Protein AF-A0A2U1J0F0-F1 (afdb_monomer_lite)

Sequence (158 aa):
MFSRLIKNSSFKEHIIVRRFASESQNKTSAFKPQEIASAAFSSIDFAIKMLPKSITGPLCKTASFFSAAIYQGQVGWNVLKLVAKHQGYRIPTKADFTAFESRLFCLYKGLKPSQINKELKNTTPASLKKAGIVTGELVSLFLIGEMIGRGKIIGYKY

Organism: Smittium angustum (NCBI:txid133377)

Foldseek 3Di:
DDDDDDDDDDDDDPPPVVVVVVVVVPDPDDDPVVPVVVVVVVVVVVVLVVDPPVVSVVVVVVVVVVVVVVVVVVVVVVVVVVCCVVVVPDDDDPVVVVVVVVVVVVVVVVDDVVVVVVCVVVDDPVVVVVVVVVVVVVVVVVLVVVCVVQVHDDDDDD

pLDDT: mean 74.21, std 20.22, range [35.28, 97.31]

Structure (mmCIF, N/CA/C/O backbone):
data_AF-A0A2U1J0F0-F1
#
_entry.id   AF-A0A2U1J0F0-F1
#
loop_
_atom_site.group_PDB
_atom_site.id
_atom_site.type_symbol
_atom_site.label_atom_id
_atom_site.label_alt_id
_atom_site.label_comp_id
_atom_site.label_asym_id
_atom_site.label_entity_id
_atom_site.label_seq_id
_atom_site.pdbx_PDB_ins_code
_atom_site.Cartn_x
_atom_site.Cartn_y
_atom_site.Cartn_z
_atom_site.occupancy
_atom_site.B_iso_or_equiv
_atom_site.auth_seq_id
_atom_site.auth_comp_id
_atom_site.auth_asym_id
_atom_site.auth_atom_id
_atom_site.pdbx_PDB_model_num
ATOM 1 N N . MET A 1 1 ? 47.810 -17.158 -69.578 1.00 41.88 1 MET A N 1
ATOM 2 C CA . MET A 1 1 ? 46.791 -16.102 -69.371 1.00 41.88 1 MET A CA 1
ATOM 3 C C . MET A 1 1 ? 45.767 -16.625 -68.372 1.00 41.88 1 MET A C 1
ATOM 5 O O . MET A 1 1 ? 45.442 -17.797 -68.482 1.00 41.88 1 MET A O 1
ATOM 9 N N . PHE A 1 2 ? 45.321 -15.775 -67.431 1.00 41.78 2 PHE A N 1
ATOM 10 C CA . PHE A 1 2 ? 44.446 -16.046 -66.263 1.00 41.78 2 PHE A CA 1
ATOM 11 C C . PHE A 1 2 ? 45.177 -16.766 -65.106 1.00 41.78 2 PHE A C 1
ATOM 13 O O . PHE A 1 2 ? 45.347 -17.972 -65.139 1.00 41.78 2 PHE A O 1
ATOM 20 N N . SER A 1 3 ? 45.819 -16.124 -64.123 1.00 37.69 3 SER A N 1
ATOM 21 C CA . SER A 1 3 ? 45.444 -15.019 -63.218 1.00 37.69 3 SER A CA 1
ATOM 22 C C . SER A 1 3 ? 44.262 -15.327 -62.286 1.00 37.69 3 SER A C 1
ATOM 24 O O . SER A 1 3 ? 43.147 -15.504 -62.759 1.00 37.69 3 SER A O 1
ATOM 26 N N . ARG A 1 4 ? 44.541 -15.163 -60.976 1.00 43.06 4 ARG A N 1
ATOM 27 C CA . ARG A 1 4 ? 43.653 -14.902 -59.812 1.00 43.06 4 ARG A CA 1
ATOM 28 C C . ARG A 1 4 ? 43.312 -16.133 -58.951 1.00 43.06 4 ARG A C 1
ATOM 30 O O . ARG A 1 4 ? 42.589 -17.022 -59.363 1.00 43.06 4 ARG A O 1
ATOM 37 N N . LEU A 1 5 ? 43.985 -16.290 -57.805 1.00 52.03 5 LEU A N 1
ATOM 38 C CA . LEU A 1 5 ? 43.610 -15.724 -56.488 1.00 52.03 5 LEU A CA 1
ATOM 39 C C . LEU A 1 5 ? 42.345 -16.363 -55.899 1.00 52.03 5 LEU A C 1
ATOM 41 O O . LEU A 1 5 ? 41.287 -15.752 -55.927 1.00 52.03 5 LEU A O 1
ATOM 45 N N . ILE A 1 6 ? 42.488 -17.534 -55.270 1.00 46.53 6 ILE A N 1
ATOM 46 C CA . ILE A 1 6 ? 41.661 -17.914 -54.115 1.00 46.53 6 ILE A CA 1
ATOM 47 C C . ILE A 1 6 ? 42.583 -18.597 -53.102 1.00 46.53 6 ILE A C 1
ATOM 49 O O . ILE A 1 6 ? 42.775 -19.809 -53.095 1.00 46.53 6 ILE A O 1
ATOM 53 N N . LYS A 1 7 ? 43.214 -17.772 -52.268 1.00 44.69 7 LYS A N 1
ATOM 54 C CA . LYS A 1 7 ? 43.822 -18.191 -51.010 1.00 44.69 7 LYS A CA 1
ATOM 55 C C . LYS A 1 7 ? 42.924 -17.645 -49.905 1.00 44.69 7 LYS A C 1
ATOM 57 O O . LYS A 1 7 ? 42.675 -16.444 -49.878 1.00 44.69 7 LYS A O 1
ATOM 62 N N . ASN A 1 8 ? 42.570 -18.534 -48.982 1.00 43.06 8 ASN A N 1
ATOM 63 C CA . ASN A 1 8 ? 42.494 -18.311 -47.537 1.00 43.06 8 ASN A CA 1
ATOM 64 C C . ASN A 1 8 ? 41.125 -18.486 -46.848 1.00 43.06 8 ASN A C 1
ATOM 66 O O . ASN A 1 8 ? 40.128 -17.862 -47.193 1.00 43.06 8 ASN A O 1
ATOM 70 N N . SER A 1 9 ? 41.198 -19.311 -45.796 1.00 47.75 9 SER A N 1
ATOM 71 C CA . SER A 1 9 ? 40.424 -19.286 -44.550 1.00 47.75 9 SER A CA 1
ATOM 72 C C . SER A 1 9 ? 38.901 -19.355 -44.636 1.00 47.75 9 SER A C 1
ATOM 74 O O . SER A 1 9 ? 38.198 -18.391 -44.349 1.00 47.75 9 SER A O 1
ATOM 76 N N . SER A 1 10 ? 38.392 -20.559 -44.871 1.00 46.81 10 SER A N 1
ATOM 77 C CA . SER A 1 10 ? 37.116 -20.987 -44.303 1.00 46.81 10 SER A CA 1
ATOM 78 C C . SER A 1 10 ? 37.367 -22.291 -43.549 1.00 46.81 10 SER A C 1
ATOM 80 O O . SER A 1 10 ? 38.167 -23.103 -44.008 1.00 46.81 10 SER A O 1
ATOM 82 N N . PHE A 1 11 ? 36.699 -22.475 -42.406 1.00 46.19 11 PHE A N 1
ATOM 83 C CA . PHE A 1 11 ? 36.648 -23.714 -41.609 1.00 46.19 11 PHE A CA 1
ATOM 84 C C . PHE A 1 11 ? 37.578 -23.855 -40.381 1.00 46.19 11 PHE A C 1
ATOM 86 O O . PHE A 1 11 ? 38.235 -24.882 -40.214 1.00 46.19 11 PHE A O 1
ATOM 93 N N . LYS A 1 12 ? 37.597 -22.887 -39.444 1.00 45.53 12 LYS A N 1
ATOM 94 C CA . LYS A 1 12 ? 38.120 -23.181 -38.084 1.00 45.53 12 LYS A CA 1
ATOM 95 C C . LYS A 1 12 ? 37.518 -22.448 -36.874 1.00 45.53 12 LYS A C 1
ATOM 97 O O . LYS A 1 12 ? 38.078 -22.572 -35.792 1.00 45.53 12 LYS A O 1
ATOM 102 N N . GLU A 1 13 ? 36.372 -21.770 -36.986 1.00 46.69 13 GLU A N 1
ATOM 103 C CA . GLU A 1 13 ? 35.835 -20.976 -35.853 1.00 46.69 13 GLU A CA 1
ATOM 104 C C . GLU A 1 13 ? 34.506 -21.470 -35.253 1.00 46.69 13 GLU A C 1
ATOM 106 O O . GLU A 1 13 ? 34.088 -21.003 -34.198 1.00 46.69 13 GLU A O 1
ATOM 111 N N . HIS A 1 14 ? 33.859 -22.488 -35.826 1.00 41.84 14 HIS A N 1
ATOM 112 C CA . HIS A 1 14 ? 32.514 -22.897 -35.381 1.00 41.84 14 HIS A CA 1
ATOM 113 C C . HIS A 1 14 ? 32.454 -23.931 -34.237 1.00 41.84 14 HIS A C 1
ATOM 115 O O . HIS A 1 14 ? 31.361 -24.328 -33.830 1.00 41.84 14 HIS A O 1
ATOM 121 N N . ILE A 1 15 ? 33.593 -24.379 -33.694 1.00 47.78 15 ILE A N 1
ATOM 122 C CA . ILE A 1 15 ? 33.627 -25.476 -32.701 1.00 47.78 15 ILE A CA 1
ATOM 123 C C . ILE A 1 15 ? 33.707 -24.963 -31.250 1.00 47.78 15 ILE A C 1
ATOM 125 O O . ILE A 1 15 ? 33.287 -25.660 -30.327 1.00 47.78 15 ILE A O 1
ATOM 129 N N . ILE A 1 16 ? 34.167 -23.730 -31.023 1.00 47.41 16 ILE A N 1
ATOM 130 C CA . ILE A 1 16 ? 34.443 -23.238 -29.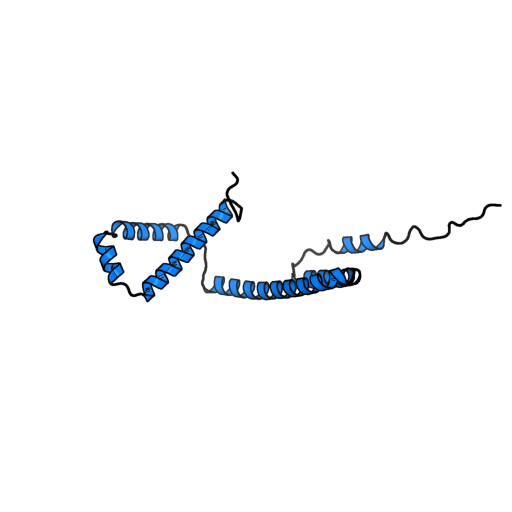662 1.00 47.41 16 ILE A CA 1
ATOM 131 C C . ILE A 1 16 ? 33.149 -22.833 -28.934 1.00 47.41 16 ILE A C 1
ATOM 133 O O . ILE A 1 16 ? 32.987 -23.138 -27.756 1.00 47.41 16 ILE A O 1
ATOM 137 N N . VAL A 1 17 ? 32.168 -22.258 -29.637 1.00 45.31 17 VAL A N 1
ATOM 138 C CA . VAL A 1 17 ? 30.923 -21.752 -29.018 1.00 45.31 17 VAL A CA 1
ATOM 139 C C . VAL A 1 17 ? 30.021 -22.878 -28.496 1.00 45.31 17 VAL A C 1
ATOM 141 O O . VAL A 1 17 ? 29.324 -22.709 -27.498 1.00 45.31 17 VAL A O 1
ATOM 144 N N . ARG A 1 18 ? 30.058 -24.065 -29.118 1.00 44.19 18 ARG A N 1
ATOM 145 C CA . ARG A 1 18 ? 29.193 -25.181 -28.704 1.00 44.19 18 ARG A CA 1
ATOM 146 C C . ARG A 1 18 ? 29.657 -25.858 -27.417 1.00 44.19 18 ARG A C 1
ATOM 148 O O . ARG A 1 18 ? 28.801 -26.309 -26.667 1.00 44.19 18 ARG A O 1
ATOM 155 N N . ARG A 1 19 ? 30.966 -25.893 -27.128 1.00 42.88 19 ARG A N 1
ATOM 156 C CA . ARG A 1 19 ? 31.480 -26.544 -25.907 1.00 42.88 19 ARG A CA 1
ATOM 157 C C . ARG A 1 19 ? 31.142 -25.773 -24.628 1.00 42.88 19 ARG A C 1
ATOM 159 O O . ARG A 1 19 ? 30.818 -26.405 -23.630 1.00 42.88 19 ARG A O 1
ATOM 166 N N . PHE A 1 20 ? 31.121 -24.438 -24.670 1.00 44.81 20 PHE A N 1
ATOM 167 C CA . PHE A 1 20 ? 30.796 -23.620 -23.492 1.00 44.81 20 PHE A CA 1
ATOM 168 C C . PHE A 1 20 ? 29.306 -23.647 -23.114 1.00 44.81 20 PHE A C 1
ATOM 170 O O . PHE A 1 20 ? 28.974 -23.577 -21.933 1.00 44.81 20 PHE A O 1
ATOM 177 N N . ALA A 1 21 ? 28.401 -23.804 -24.087 1.00 42.12 21 ALA A N 1
ATOM 178 C CA . ALA A 1 21 ? 26.963 -23.887 -23.816 1.00 42.12 21 ALA A CA 1
ATOM 179 C C . ALA A 1 21 ? 26.554 -25.222 -23.159 1.00 42.12 21 ALA A C 1
ATOM 181 O O . ALA A 1 21 ? 25.636 -25.254 -22.341 1.00 42.12 21 ALA A O 1
ATOM 182 N N . SER A 1 22 ? 27.250 -26.317 -23.479 1.00 42.38 22 SER A N 1
ATOM 183 C CA . SER A 1 22 ? 26.943 -27.655 -22.953 1.00 42.38 22 SER A CA 1
ATOM 184 C C . SER A 1 22 ? 27.416 -27.900 -21.515 1.00 42.38 22 SER A C 1
ATOM 186 O O . SER A 1 22 ? 26.888 -28.788 -20.854 1.00 42.38 22 SER A O 1
ATOM 188 N N . GLU A 1 23 ? 28.359 -27.111 -20.994 1.00 43.34 23 GLU A N 1
ATOM 189 C CA . GLU A 1 23 ? 28.884 -27.298 -19.629 1.00 43.34 23 GLU A CA 1
ATOM 190 C C . GLU A 1 23 ? 28.065 -26.549 -18.560 1.00 43.34 23 GLU A C 1
ATOM 192 O O . GLU A 1 23 ? 28.105 -26.886 -17.378 1.00 43.34 23 GLU A O 1
ATOM 197 N N . SER A 1 24 ? 27.242 -25.577 -18.975 1.00 41.50 24 SER A N 1
ATOM 198 C CA . SER A 1 24 ? 26.405 -24.784 -18.065 1.00 41.50 24 SER A CA 1
ATOM 199 C C . SER A 1 24 ? 25.097 -25.481 -17.661 1.00 41.50 24 SER A C 1
ATOM 201 O O . SER A 1 24 ? 24.495 -25.108 -16.658 1.00 41.50 24 SER A O 1
ATOM 203 N N . GLN A 1 25 ? 24.666 -26.524 -18.381 1.00 38.91 25 GLN A N 1
ATOM 204 C CA . GLN A 1 25 ? 23.399 -27.205 -18.082 1.00 38.91 25 GLN A CA 1
ATOM 205 C C . GLN A 1 25 ? 23.491 -28.294 -17.001 1.00 38.91 25 GLN A C 1
ATOM 207 O O . GLN A 1 25 ? 22.453 -28.759 -16.543 1.00 38.91 25 GLN A O 1
ATOM 212 N N . ASN A 1 26 ? 24.690 -28.684 -16.549 1.00 38.34 26 ASN A N 1
ATOM 213 C CA . ASN A 1 26 ? 24.850 -29.867 -15.690 1.00 38.34 26 ASN A CA 1
ATOM 214 C C . ASN A 1 26 ? 25.108 -29.577 -14.198 1.00 38.34 26 ASN A C 1
ATOM 216 O O . ASN A 1 26 ? 25.599 -30.439 -13.472 1.00 38.34 26 ASN A O 1
ATOM 220 N N . LYS A 1 27 ? 24.793 -28.371 -13.707 1.00 37.91 27 LYS A N 1
ATOM 221 C CA . LYS A 1 27 ? 24.850 -28.057 -12.267 1.00 37.91 27 LYS A CA 1
ATOM 222 C C . LYS A 1 27 ? 23.548 -27.435 -11.776 1.00 37.91 27 LYS A C 1
ATOM 224 O O . LYS A 1 27 ? 23.416 -26.229 -11.595 1.00 37.91 27 LYS A O 1
ATOM 229 N N . THR A 1 28 ? 22.584 -28.306 -11.515 1.00 45.72 28 THR A N 1
ATOM 230 C CA . THR A 1 28 ? 21.459 -28.086 -10.606 1.00 45.72 28 THR A CA 1
ATOM 231 C C . THR A 1 28 ? 21.994 -27.824 -9.194 1.00 45.72 28 THR A C 1
ATOM 233 O O . THR A 1 28 ? 22.275 -28.768 -8.467 1.00 45.72 28 THR A O 1
ATOM 236 N N . SER A 1 29 ? 22.146 -26.557 -8.789 1.00 38.25 29 SER A N 1
ATOM 237 C CA . SER A 1 29 ? 22.117 -26.138 -7.372 1.00 38.25 29 SER A CA 1
ATOM 238 C C . SER A 1 29 ? 22.330 -24.627 -7.208 1.00 38.25 29 SER A C 1
ATOM 240 O O . SER A 1 29 ? 23.351 -24.098 -7.631 1.00 38.25 29 SER A O 1
ATOM 242 N N . ALA A 1 30 ? 21.405 -23.988 -6.485 1.00 35.28 30 ALA A N 1
ATOM 243 C CA . ALA A 1 30 ? 21.517 -22.671 -5.847 1.00 35.28 30 ALA A CA 1
ATOM 244 C C . ALA A 1 30 ? 21.645 -21.444 -6.775 1.00 35.28 30 ALA A C 1
ATOM 246 O O . ALA A 1 30 ? 22.723 -21.023 -7.183 1.00 35.28 30 ALA A O 1
ATOM 247 N N . PHE A 1 31 ? 20.507 -20.788 -7.008 1.00 37.91 31 PHE A N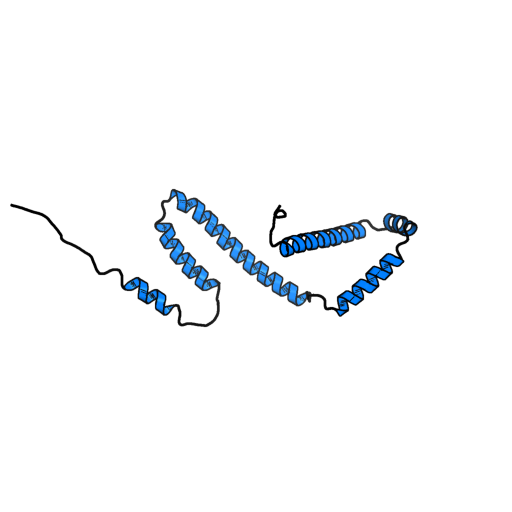 1
ATOM 248 C CA . PHE A 1 31 ? 20.423 -19.477 -7.647 1.00 37.91 31 PHE A CA 1
ATOM 249 C C . PHE A 1 31 ? 21.076 -18.414 -6.740 1.00 37.91 31 PHE A C 1
ATOM 251 O O . PHE A 1 31 ? 20.441 -17.873 -5.835 1.00 37.91 31 PHE A O 1
ATOM 258 N N . LYS A 1 32 ? 22.368 -18.135 -6.953 1.00 39.06 32 LYS A N 1
ATOM 259 C CA . LYS A 1 32 ? 23.068 -16.960 -6.417 1.00 39.06 32 LYS A CA 1
ATOM 260 C C . LYS A 1 32 ? 22.931 -15.814 -7.431 1.00 39.06 32 LYS A C 1
ATOM 262 O O . LYS A 1 32 ? 23.676 -15.787 -8.410 1.00 39.06 32 LYS A O 1
ATOM 267 N N . PRO A 1 33 ? 22.020 -14.846 -7.227 1.00 48.00 33 PRO A N 1
ATOM 268 C CA . PRO A 1 33 ? 21.820 -13.740 -8.169 1.00 48.00 33 PRO A CA 1
ATOM 269 C C . PRO A 1 33 ? 23.052 -12.832 -8.345 1.00 48.00 33 PRO A C 1
ATOM 271 O O . PRO A 1 33 ? 23.121 -12.103 -9.326 1.00 48.00 33 PRO A O 1
ATOM 274 N N . GLN A 1 34 ? 24.041 -12.887 -7.443 1.00 46.53 34 GLN A N 1
ATOM 275 C CA . GLN A 1 34 ? 25.254 -12.059 -7.505 1.00 46.53 34 GLN A CA 1
ATOM 276 C C . GLN A 1 34 ? 26.312 -12.539 -8.516 1.00 46.53 34 GLN A C 1
ATOM 278 O O . GLN A 1 34 ? 27.007 -11.698 -9.078 1.00 46.53 34 GLN A O 1
ATOM 283 N N . GLU A 1 35 ? 26.433 -13.845 -8.783 1.00 45.59 35 GLU A N 1
ATOM 284 C CA . GLU A 1 35 ? 27.482 -14.381 -9.679 1.00 45.59 35 GLU A CA 1
ATOM 285 C C . GLU A 1 35 ? 27.059 -14.392 -11.155 1.00 45.59 35 GLU A C 1
ATOM 287 O O . GLU A 1 35 ? 27.869 -14.152 -12.047 1.00 45.59 35 GLU A O 1
ATOM 292 N N . ILE A 1 36 ? 25.768 -14.599 -11.428 1.00 43.78 36 ILE A N 1
ATOM 293 C CA . ILE A 1 36 ? 25.217 -14.533 -12.792 1.00 43.78 36 ILE A CA 1
ATOM 294 C C . ILE A 1 36 ? 25.144 -13.075 -13.254 1.00 43.78 36 ILE A C 1
ATOM 296 O O . ILE A 1 36 ? 25.420 -12.776 -14.412 1.00 43.78 36 ILE A O 1
ATOM 300 N N . ALA A 1 37 ? 24.842 -12.157 -12.330 1.00 45.72 37 ALA A N 1
ATOM 301 C CA . ALA A 1 37 ? 24.917 -10.728 -12.575 1.00 45.72 37 ALA A CA 1
ATOM 302 C C . ALA A 1 37 ? 26.352 -10.314 -12.932 1.00 45.72 37 ALA A C 1
ATOM 304 O O . ALA A 1 37 ? 26.555 -9.726 -13.985 1.00 45.72 37 ALA A O 1
ATOM 305 N N . SER A 1 38 ? 27.361 -10.666 -12.128 1.00 49.50 38 SER A N 1
ATOM 306 C CA . SER A 1 38 ? 28.751 -10.258 -12.385 1.00 49.50 38 SER A CA 1
ATOM 307 C C . SER A 1 38 ? 29.354 -10.865 -13.662 1.00 49.50 38 SER A C 1
ATOM 309 O O . SER A 1 38 ? 30.094 -10.174 -14.363 1.00 49.50 38 SER A O 1
ATOM 311 N N . ALA A 1 39 ? 29.003 -12.107 -14.019 1.00 49.19 39 ALA A N 1
ATOM 312 C CA . ALA A 1 39 ? 29.415 -12.737 -15.279 1.00 49.19 39 ALA A CA 1
ATOM 313 C C . ALA A 1 39 ? 28.669 -12.175 -16.507 1.00 49.19 39 ALA A C 1
ATOM 315 O O . ALA A 1 39 ? 29.260 -12.000 -17.573 1.00 49.19 39 ALA A O 1
ATOM 316 N N . ALA A 1 40 ? 27.386 -11.826 -16.364 1.00 49.59 40 ALA A N 1
ATOM 317 C CA . ALA A 1 40 ? 26.650 -11.111 -17.401 1.00 49.59 40 ALA A CA 1
ATOM 318 C C . ALA A 1 40 ? 27.214 -9.695 -17.589 1.00 49.59 40 ALA A C 1
ATOM 320 O O . ALA A 1 40 ? 27.486 -9.301 -18.717 1.00 49.59 40 ALA A O 1
ATOM 321 N N . PHE A 1 41 ? 27.499 -8.961 -16.510 1.00 52.97 41 PHE A N 1
ATOM 322 C CA . PHE A 1 41 ? 28.062 -7.609 -16.570 1.00 52.97 41 PHE A CA 1
ATOM 323 C C . PHE A 1 41 ? 29.462 -7.568 -17.200 1.00 52.97 41 PHE A C 1
ATOM 325 O O . PHE A 1 41 ? 29.721 -6.681 -18.008 1.00 52.97 41 PHE A O 1
ATOM 332 N N . SER A 1 42 ? 30.334 -8.547 -16.933 1.00 56.16 42 SER A N 1
ATOM 333 C CA . SER A 1 42 ? 31.668 -8.604 -17.557 1.00 56.16 42 SER A CA 1
ATOM 334 C C . SER A 1 42 ? 31.620 -8.926 -19.058 1.00 56.16 42 SER A C 1
ATOM 336 O O . SER A 1 42 ? 32.394 -8.370 -19.839 1.00 56.16 42 SER A O 1
ATOM 338 N N . SER A 1 43 ? 30.673 -9.766 -19.493 1.00 56.91 43 SER A N 1
ATOM 339 C CA . SER A 1 43 ? 30.421 -10.014 -20.923 1.00 56.91 43 SER A CA 1
ATOM 340 C C . SER A 1 43 ? 29.773 -8.813 -21.629 1.00 56.91 43 SER A C 1
ATOM 342 O O . SER A 1 43 ? 30.069 -8.533 -22.794 1.00 56.91 43 SER A O 1
ATOM 344 N N . ILE A 1 44 ? 28.961 -8.042 -20.900 1.00 57.38 44 ILE A N 1
ATOM 345 C CA . ILE A 1 44 ? 28.373 -6.782 -21.357 1.00 57.38 44 ILE A CA 1
ATOM 346 C C . ILE A 1 44 ? 29.456 -5.699 -21.498 1.00 57.38 44 ILE A C 1
ATOM 348 O O . ILE A 1 44 ? 29.446 -4.993 -22.499 1.00 57.38 44 ILE A O 1
ATOM 352 N N . ASP A 1 45 ? 30.445 -5.611 -20.603 1.00 61.97 45 ASP A N 1
ATOM 353 C CA . ASP A 1 45 ? 31.569 -4.659 -20.708 1.00 61.97 45 ASP A CA 1
ATOM 354 C C . ASP A 1 45 ? 32.402 -4.846 -21.989 1.00 61.97 45 ASP A C 1
ATOM 356 O O . ASP A 1 45 ? 32.826 -3.874 -22.626 1.00 61.97 45 ASP A O 1
ATOM 360 N N . PHE A 1 46 ? 32.614 -6.097 -22.411 1.00 63.94 46 PHE A N 1
ATOM 361 C CA . PHE A 1 46 ? 33.328 -6.403 -23.653 1.00 63.94 46 PHE A CA 1
ATOM 362 C C . PHE A 1 46 ? 32.501 -6.033 -24.897 1.00 63.94 46 PHE A C 1
ATOM 364 O O . PHE A 1 46 ? 33.033 -5.458 -25.847 1.00 63.94 46 PHE A O 1
ATOM 371 N N . ALA A 1 47 ? 31.189 -6.283 -24.871 1.00 60.03 47 ALA A N 1
ATOM 372 C CA . ALA A 1 47 ? 30.268 -5.886 -25.938 1.00 60.03 47 ALA A CA 1
ATOM 373 C C . ALA A 1 47 ? 30.082 -4.356 -26.020 1.00 60.03 47 ALA A C 1
ATOM 375 O O . ALA A 1 47 ? 30.034 -3.789 -27.110 1.00 60.03 47 ALA A O 1
ATOM 376 N N . ILE A 1 48 ? 30.060 -3.666 -24.876 1.00 60.66 48 ILE A N 1
ATOM 377 C CA . ILE A 1 48 ? 30.005 -2.202 -24.756 1.00 60.66 48 ILE A CA 1
ATOM 378 C C . ILE A 1 48 ? 31.271 -1.556 -25.337 1.00 60.66 48 ILE A C 1
ATOM 380 O O . ILE A 1 48 ? 31.173 -0.528 -26.007 1.00 60.66 48 ILE A O 1
ATOM 384 N N . LYS A 1 49 ? 32.448 -2.176 -25.163 1.00 65.25 49 LYS A N 1
ATOM 385 C CA . LYS A 1 49 ? 33.703 -1.747 -25.811 1.00 65.25 49 LYS A CA 1
ATOM 386 C C . LYS A 1 49 ? 33.677 -1.849 -27.340 1.00 65.25 49 LYS A C 1
ATOM 388 O O . LYS A 1 49 ? 34.447 -1.147 -27.991 1.00 65.25 49 LYS A O 1
ATOM 393 N N . MET A 1 50 ? 32.813 -2.696 -27.901 1.00 68.12 50 MET A N 1
ATOM 394 C CA . MET A 1 50 ? 32.610 -2.846 -29.347 1.00 68.12 50 MET A CA 1
ATOM 395 C C . MET A 1 50 ? 31.541 -1.895 -29.916 1.00 68.12 50 MET A C 1
ATOM 397 O O . MET A 1 50 ? 31.450 -1.745 -31.133 1.00 68.12 50 MET A O 1
ATOM 401 N N . LEU A 1 51 ? 30.748 -1.231 -29.065 1.00 69.81 51 LEU A N 1
ATOM 402 C CA . LEU A 1 51 ? 29.738 -0.261 -29.489 1.00 69.81 51 LEU A CA 1
ATOM 403 C C . LEU A 1 51 ? 30.353 1.133 -29.730 1.00 69.81 51 LEU A C 1
ATOM 405 O O . LEU A 1 51 ? 31.224 1.572 -28.973 1.00 69.81 51 LEU A O 1
ATOM 409 N N . PRO A 1 52 ? 29.875 1.885 -30.741 1.00 70.62 52 PRO A N 1
ATOM 410 C CA . PRO A 1 52 ? 30.367 3.229 -31.023 1.00 70.62 52 PRO A CA 1
ATOM 411 C C . PRO A 1 52 ? 30.112 4.178 -29.842 1.00 70.62 52 PRO A C 1
ATOM 413 O O . PRO A 1 52 ? 29.013 4.196 -29.281 1.00 70.62 52 PRO A O 1
ATOM 416 N N . LYS A 1 53 ? 31.116 5.012 -29.516 1.00 66.00 53 LYS A N 1
ATOM 417 C CA . LYS A 1 53 ? 31.158 5.928 -28.350 1.00 66.00 53 LYS A CA 1
ATOM 418 C C . LYS A 1 53 ? 29.882 6.756 -28.134 1.00 66.00 53 LYS A C 1
ATOM 420 O O . LYS A 1 53 ? 29.544 7.064 -26.992 1.00 66.00 53 LYS A O 1
ATOM 425 N N . SER A 1 54 ? 29.168 7.093 -29.209 1.00 67.12 54 SER A N 1
ATOM 426 C CA . SER A 1 54 ? 27.919 7.865 -29.185 1.00 67.12 54 SER A CA 1
ATOM 427 C C . SER A 1 54 ? 26.770 7.166 -28.446 1.00 67.12 54 SER A C 1
ATOM 429 O O . SER A 1 54 ? 25.895 7.837 -27.909 1.00 67.12 54 SER A O 1
ATOM 431 N N . ILE A 1 55 ? 26.769 5.830 -28.395 1.00 63.84 55 ILE A N 1
ATOM 432 C CA . ILE A 1 55 ? 25.724 5.022 -27.744 1.00 63.84 55 ILE A CA 1
ATOM 433 C C . ILE A 1 55 ? 26.203 4.543 -26.363 1.00 63.84 55 ILE A C 1
ATOM 435 O O . ILE A 1 55 ? 25.415 4.411 -25.429 1.00 63.84 55 ILE A O 1
ATOM 439 N N . THR A 1 56 ? 27.514 4.352 -26.204 1.00 68.06 56 THR A N 1
ATOM 440 C CA . THR A 1 56 ? 28.163 3.853 -24.984 1.00 68.06 56 THR A CA 1
ATOM 441 C C . THR A 1 56 ? 28.003 4.798 -23.789 1.00 68.06 56 THR A C 1
ATOM 443 O O . THR A 1 56 ? 27.793 4.340 -22.669 1.00 68.06 56 THR A O 1
ATOM 446 N N . GLY A 1 57 ? 28.064 6.115 -24.017 1.00 70.50 57 GLY A N 1
ATOM 447 C CA . GLY A 1 57 ? 27.925 7.139 -22.972 1.00 70.50 57 GLY A CA 1
ATOM 448 C C . GLY A 1 57 ? 26.585 7.094 -22.220 1.00 70.50 57 GLY A C 1
ATOM 449 O O . GLY A 1 57 ? 26.587 6.891 -21.002 1.00 70.50 57 GLY A O 1
ATOM 450 N N . PRO A 1 58 ? 25.433 7.250 -22.905 1.00 70.62 58 PRO A N 1
ATOM 451 C CA . PRO A 1 58 ? 24.128 7.180 -22.250 1.00 70.62 58 PRO A CA 1
ATOM 452 C C . PRO A 1 58 ? 23.821 5.784 -21.684 1.00 70.62 58 PRO A C 1
ATOM 454 O O . PRO A 1 58 ? 23.287 5.700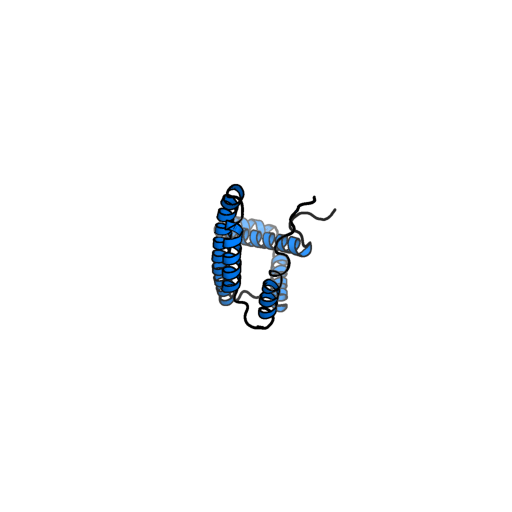 -20.581 1.00 70.62 58 PRO A O 1
ATOM 457 N N . LEU A 1 59 ? 24.217 4.696 -22.360 1.00 74.00 59 LEU A N 1
ATOM 458 C CA . LEU A 1 59 ? 24.021 3.330 -21.847 1.00 74.00 59 LEU A CA 1
ATOM 459 C C . LEU A 1 59 ? 24.794 3.063 -20.558 1.00 74.00 59 LEU A C 1
ATOM 461 O O . LEU A 1 59 ? 24.231 2.491 -19.632 1.00 74.00 59 LEU A O 1
ATOM 465 N N . CYS A 1 60 ? 26.055 3.487 -20.474 1.00 69.06 60 CYS A N 1
ATOM 466 C CA . CYS A 1 60 ? 26.872 3.300 -19.276 1.00 69.06 60 CYS A CA 1
ATOM 467 C C . CYS A 1 60 ? 26.283 4.060 -18.077 1.00 69.06 60 CYS A C 1
ATOM 469 O O . CYS A 1 60 ? 26.199 3.525 -16.971 1.00 69.06 60 CYS A O 1
ATOM 471 N N . LYS A 1 61 ? 25.774 5.278 -18.313 1.00 71.19 61 LYS A N 1
ATOM 472 C CA . LYS A 1 61 ? 25.067 6.054 -17.289 1.00 71.19 61 LYS A CA 1
ATOM 473 C C . LYS A 1 61 ? 23.785 5.354 -16.832 1.00 71.19 61 LYS A C 1
ATOM 475 O O . LYS A 1 61 ? 23.523 5.286 -15.640 1.00 71.19 61 LYS A O 1
ATOM 480 N N . THR A 1 62 ? 23.001 4.794 -17.747 1.00 74.00 62 THR A N 1
ATOM 481 C CA . THR A 1 62 ? 21.798 4.030 -17.388 1.00 74.00 62 THR A CA 1
ATOM 482 C C . THR A 1 62 ? 22.142 2.726 -16.664 1.00 74.00 62 THR A C 1
ATOM 484 O O . THR A 1 62 ? 21.503 2.396 -15.668 1.00 74.00 62 THR A O 1
ATOM 487 N N . ALA A 1 63 ? 23.179 2.008 -17.097 1.00 74.44 63 ALA A N 1
ATOM 488 C CA . ALA A 1 63 ? 23.629 0.769 -16.469 1.00 74.44 63 ALA A CA 1
ATOM 489 C C . ALA A 1 63 ? 24.083 0.987 -15.018 1.00 74.44 63 ALA A C 1
ATOM 491 O O . ALA A 1 63 ? 23.741 0.188 -14.147 1.00 74.44 63 ALA A O 1
ATOM 492 N N . SER A 1 64 ? 24.776 2.091 -14.722 1.00 73.50 64 SER A N 1
ATOM 493 C CA . SER A 1 64 ? 25.164 2.417 -13.346 1.00 73.50 64 SER A CA 1
ATOM 494 C C . SER A 1 64 ? 23.957 2.731 -12.450 1.00 73.50 64 SER A C 1
ATOM 496 O O . SER A 1 64 ? 23.935 2.294 -11.298 1.00 73.50 64 SER A O 1
ATOM 498 N N . PHE A 1 65 ? 22.909 3.379 -12.979 1.00 79.94 65 PHE A N 1
ATOM 499 C CA . PHE A 1 65 ? 21.637 3.549 -12.262 1.00 79.94 65 PHE A CA 1
ATOM 500 C C . PHE A 1 65 ? 20.928 2.221 -11.996 1.00 79.94 65 PHE A C 1
ATOM 502 O O . PHE A 1 65 ? 20.430 2.023 -10.890 1.00 79.94 65 PHE A O 1
ATOM 509 N N . PHE A 1 66 ? 20.899 1.299 -12.962 1.00 82.75 66 PHE A N 1
ATOM 510 C CA . PHE A 1 66 ? 20.315 -0.030 -12.758 1.00 82.75 66 PHE A CA 1
ATOM 511 C C . PHE A 1 66 ? 21.064 -0.821 -11.685 1.00 82.75 66 PHE A C 1
ATOM 513 O O . PHE A 1 66 ? 20.428 -1.387 -10.800 1.00 82.75 66 PHE A O 1
ATOM 520 N N . SER A 1 67 ? 22.398 -0.812 -11.702 1.00 77.44 67 SER A N 1
ATOM 521 C CA . SER A 1 67 ? 23.205 -1.474 -10.671 1.00 77.44 67 SER A CA 1
ATOM 522 C C . SER A 1 67 ? 22.950 -0.886 -9.280 1.00 77.44 67 SER A C 1
ATOM 524 O O . SER A 1 67 ? 22.766 -1.635 -8.319 1.00 77.44 67 SER A O 1
ATOM 526 N N . ALA A 1 68 ? 22.855 0.443 -9.169 1.00 80.81 68 ALA A N 1
ATOM 527 C CA . ALA A 1 68 ? 22.486 1.102 -7.918 1.00 80.81 68 ALA A CA 1
ATOM 528 C C . ALA A 1 68 ? 21.057 0.736 -7.479 1.00 80.81 68 ALA A C 1
ATOM 530 O O . ALA A 1 68 ? 20.839 0.393 -6.318 1.00 80.81 68 ALA A O 1
ATOM 531 N N . ALA A 1 69 ? 20.092 0.747 -8.400 1.00 89.69 69 ALA A N 1
ATOM 532 C CA . ALA A 1 69 ? 18.701 0.407 -8.120 1.00 89.69 69 ALA A CA 1
ATOM 533 C C . ALA A 1 69 ? 18.537 -1.049 -7.663 1.00 89.69 69 ALA A C 1
ATOM 535 O O . ALA A 1 69 ? 17.802 -1.307 -6.714 1.00 89.69 69 ALA A O 1
ATOM 536 N N . ILE A 1 70 ? 19.249 -1.996 -8.282 1.00 89.06 70 ILE A N 1
ATOM 537 C CA . ILE A 1 70 ? 19.233 -3.411 -7.887 1.00 89.06 70 ILE A CA 1
ATOM 538 C C . ILE A 1 70 ? 19.790 -3.575 -6.473 1.00 89.06 70 ILE A C 1
ATOM 540 O O . ILE A 1 70 ? 19.169 -4.252 -5.655 1.00 89.06 70 ILE A O 1
ATOM 544 N N . TYR A 1 71 ? 20.923 -2.936 -6.160 1.00 88.56 71 TYR A N 1
ATOM 545 C CA . TYR A 1 71 ? 21.512 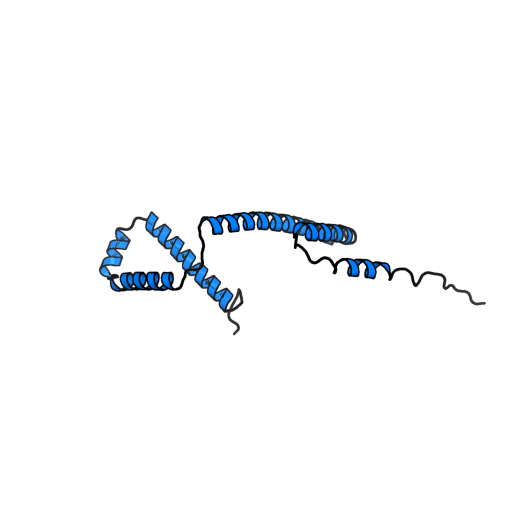-3.015 -4.822 1.00 88.56 71 TYR A CA 1
ATOM 546 C C . TYR A 1 71 ? 20.568 -2.448 -3.754 1.00 88.56 71 TYR A C 1
ATOM 548 O O . TYR A 1 71 ? 20.276 -3.122 -2.764 1.00 88.56 71 TYR A O 1
ATOM 556 N N . GLN A 1 72 ? 20.025 -1.248 -3.983 1.00 93.62 72 GLN A N 1
ATOM 557 C CA . GLN A 1 72 ? 19.062 -0.633 -3.065 1.00 93.62 72 GLN A CA 1
ATOM 558 C C . GLN A 1 72 ? 17.776 -1.462 -2.954 1.00 93.62 72 GLN A C 1
ATOM 560 O O . GLN A 1 72 ? 17.237 -1.629 -1.861 1.00 93.62 72 GLN A O 1
ATOM 565 N N . GLY A 1 73 ? 17.329 -2.063 -4.057 1.00 95.50 73 GLY A N 1
ATOM 566 C CA . GLY A 1 73 ? 16.210 -2.999 -4.079 1.00 95.50 73 GLY A CA 1
ATOM 567 C C . GLY A 1 73 ? 16.468 -4.246 -3.234 1.00 95.50 73 GLY A C 1
ATOM 568 O O . GLY A 1 73 ? 15.595 -4.662 -2.477 1.00 95.50 73 GLY A O 1
ATOM 569 N N . GLN A 1 74 ? 17.673 -4.819 -3.290 1.00 94.00 74 GLN A N 1
ATOM 570 C CA . GLN A 1 74 ? 18.041 -5.995 -2.498 1.00 94.00 74 GLN A CA 1
ATOM 571 C C . GLN A 1 74 ? 18.098 -5.680 -0.999 1.00 94.00 74 GLN A C 1
ATOM 573 O O . GLN A 1 74 ? 17.592 -6.459 -0.185 1.00 94.00 74 GLN A O 1
ATOM 578 N N . VAL A 1 75 ? 18.679 -4.537 -0.624 1.00 95.88 75 VAL A N 1
ATOM 579 C CA . VAL A 1 75 ? 18.701 -4.076 0.771 1.00 95.88 75 VAL A CA 1
ATOM 580 C C . VAL A 1 75 ? 17.275 -3.833 1.263 1.00 95.88 75 VAL A C 1
ATOM 582 O O . VAL A 1 75 ? 16.882 -4.390 2.290 1.00 95.88 75 VAL A O 1
ATOM 585 N N . GLY A 1 76 ? 16.471 -3.094 0.495 1.00 95.25 76 GLY A N 1
ATOM 586 C CA . GLY A 1 76 ? 15.067 -2.832 0.807 1.00 95.25 76 GLY A CA 1
ATOM 587 C C . GLY A 1 76 ? 14.251 -4.116 0.967 1.00 95.25 76 GLY A C 1
ATOM 588 O O . GLY A 1 76 ? 13.513 -4.254 1.937 1.00 95.25 76 GLY A O 1
ATOM 589 N N . TRP A 1 77 ? 14.438 -5.098 0.082 1.00 96.69 77 TRP A N 1
ATOM 590 C CA . TRP A 1 77 ? 13.762 -6.396 0.150 1.00 96.69 77 TRP A CA 1
ATOM 591 C C . TRP A 1 77 ? 14.126 -7.200 1.404 1.00 96.69 77 TRP A C 1
ATOM 593 O O . TRP A 1 77 ? 13.254 -7.797 2.039 1.00 96.69 77 TRP A O 1
ATOM 603 N N . ASN A 1 78 ? 15.403 -7.214 1.790 1.00 95.31 78 ASN A N 1
ATOM 604 C CA . ASN A 1 78 ? 15.851 -7.912 2.994 1.00 95.31 78 ASN A CA 1
ATOM 605 C C . ASN A 1 78 ? 15.287 -7.267 4.265 1.00 95.31 78 ASN A C 1
ATOM 607 O O . ASN A 1 78 ? 14.808 -7.979 5.150 1.00 95.31 78 ASN A O 1
ATOM 611 N N . VAL A 1 79 ? 15.290 -5.933 4.328 1.00 96.38 79 VAL A N 1
ATOM 612 C CA . VAL A 1 79 ? 14.689 -5.180 5.436 1.00 96.38 79 VAL A CA 1
ATOM 613 C C . VAL A 1 79 ? 13.181 -5.416 5.485 1.00 96.38 79 VAL A C 1
ATOM 615 O O . VAL A 1 79 ? 12.654 -5.752 6.541 1.00 96.38 79 VAL A O 1
ATOM 618 N N . LEU A 1 80 ? 12.492 -5.332 4.345 1.00 94.19 80 LEU A N 1
ATOM 619 C CA . LEU A 1 80 ? 11.054 -5.575 4.251 1.00 94.19 80 LEU A CA 1
ATOM 620 C C . LEU A 1 80 ? 10.683 -6.974 4.754 1.00 94.19 80 LEU A C 1
ATOM 622 O O . LEU A 1 80 ? 9.760 -7.118 5.551 1.00 94.19 80 LEU A O 1
ATOM 626 N N . LYS A 1 81 ? 11.428 -8.004 4.340 1.00 92.38 81 LYS A N 1
ATOM 627 C CA . LYS A 1 81 ? 11.219 -9.386 4.793 1.00 92.38 81 LYS A CA 1
ATOM 628 C C . LYS A 1 81 ? 11.383 -9.520 6.306 1.00 92.38 81 LYS A C 1
ATOM 630 O O . LYS A 1 81 ? 10.596 -10.215 6.949 1.00 92.38 81 LYS A O 1
ATOM 635 N N . LEU A 1 82 ? 12.396 -8.865 6.870 1.00 94.88 82 LEU A N 1
ATOM 636 C CA . LEU A 1 82 ? 12.650 -8.879 8.307 1.00 94.88 82 LEU A CA 1
ATOM 637 C C . LEU A 1 82 ? 11.498 -8.207 9.063 1.00 94.88 82 LEU A C 1
ATOM 639 O O . LEU A 1 82 ? 10.927 -8.801 9.976 1.00 94.88 82 LEU A O 1
ATOM 643 N N . VAL A 1 83 ? 11.094 -7.015 8.626 1.00 95.19 83 VAL A N 1
ATOM 644 C CA . VAL A 1 83 ? 9.984 -6.261 9.218 1.00 95.19 83 VAL A CA 1
ATOM 645 C C . VAL A 1 83 ? 8.675 -7.046 9.130 1.00 95.19 83 VAL A C 1
ATOM 647 O O . VAL A 1 83 ? 8.004 -7.201 10.147 1.00 95.19 83 VAL A O 1
ATOM 650 N N . ALA A 1 84 ? 8.341 -7.618 7.971 1.00 91.88 84 ALA A N 1
ATOM 651 C CA . ALA A 1 84 ? 7.127 -8.415 7.791 1.00 91.88 84 ALA A CA 1
ATOM 652 C C . ALA A 1 84 ? 7.074 -9.615 8.752 1.00 91.88 84 ALA A C 1
ATOM 654 O O . ALA A 1 84 ? 6.032 -9.882 9.354 1.00 91.88 84 ALA A O 1
ATOM 655 N N . LYS A 1 85 ? 8.210 -10.299 8.954 1.00 91.69 85 LYS A N 1
ATOM 656 C CA . LYS A 1 85 ? 8.323 -11.422 9.895 1.00 91.69 85 LYS A CA 1
ATOM 657 C C . LYS A 1 85 ? 8.145 -10.975 11.348 1.00 91.69 85 LYS A C 1
ATOM 659 O O . LYS A 1 85 ? 7.411 -11.621 12.089 1.00 91.69 85 LYS A O 1
ATOM 664 N N . HIS A 1 86 ? 8.800 -9.888 11.756 1.00 93.06 86 HIS A N 1
ATOM 665 C CA . HIS A 1 86 ? 8.762 -9.412 13.143 1.00 93.06 86 HIS A CA 1
ATOM 666 C C . HIS A 1 86 ? 7.447 -8.727 13.520 1.00 93.06 86 HIS A C 1
ATOM 668 O O . HIS A 1 86 ? 7.008 -8.846 14.659 1.00 93.06 86 HIS A O 1
ATOM 674 N N . GLN A 1 87 ? 6.794 -8.051 12.576 1.00 90.31 87 GLN A N 1
ATOM 675 C CA . GLN A 1 87 ? 5.487 -7.427 12.793 1.00 90.31 87 GLN A CA 1
ATOM 676 C C . GLN A 1 87 ? 4.329 -8.425 12.664 1.00 90.31 87 GLN A C 1
ATOM 678 O O . GLN A 1 87 ? 3.176 -8.063 12.879 1.00 90.31 87 GLN A O 1
ATOM 683 N N . GLY A 1 88 ? 4.621 -9.687 12.329 1.00 86.00 88 GLY A N 1
ATOM 684 C CA . GLY A 1 88 ? 3.610 -10.733 12.226 1.00 86.00 88 GLY A CA 1
ATOM 685 C C . GLY A 1 88 ? 2.585 -10.471 11.125 1.00 86.00 88 GLY A C 1
ATOM 686 O O . GLY A 1 88 ? 1.445 -10.925 11.258 1.00 86.00 88 GLY A O 1
ATOM 687 N N . TYR A 1 89 ? 2.977 -9.760 10.058 1.00 83.06 89 TYR A N 1
ATOM 688 C CA . TYR A 1 89 ? 2.124 -9.538 8.894 1.00 83.06 89 TYR A CA 1
ATOM 689 C C . TYR A 1 89 ? 1.715 -10.895 8.318 1.00 83.06 89 TYR A C 1
ATOM 691 O O . TYR A 1 89 ? 2.534 -11.643 7.783 1.00 83.06 89 TYR A O 1
ATOM 699 N N . ARG A 1 90 ? 0.433 -11.223 8.463 1.00 85.12 90 ARG A N 1
ATOM 700 C CA . ARG A 1 90 ? -0.186 -12.452 7.969 1.00 85.12 90 ARG A CA 1
ATOM 701 C C . ARG A 1 90 ? -1.433 -12.089 7.182 1.00 85.12 90 ARG A C 1
ATOM 703 O O . ARG A 1 90 ? -2.090 -11.095 7.484 1.00 85.12 90 ARG A O 1
ATOM 710 N N . ILE A 1 91 ? -1.772 -12.915 6.201 1.00 87.62 91 ILE A N 1
ATOM 711 C CA . ILE A 1 91 ? -3.081 -12.823 5.558 1.00 87.62 91 ILE A CA 1
ATOM 712 C C . ILE A 1 91 ? -4.126 -13.216 6.618 1.00 87.62 91 ILE A C 1
ATOM 714 O O . ILE A 1 91 ? -3.936 -14.247 7.274 1.00 87.62 91 ILE A O 1
ATOM 718 N N . PRO A 1 92 ? -5.177 -12.407 6.839 1.00 87.12 92 PRO A N 1
ATOM 719 C CA . PRO A 1 92 ? -6.202 -12.707 7.832 1.00 87.12 92 PRO A CA 1
ATOM 720 C C . PRO A 1 92 ? -6.858 -14.062 7.569 1.00 87.12 92 PRO A C 1
ATOM 722 O O . PRO A 1 92 ? -7.087 -14.454 6.421 1.00 87.12 92 PRO A O 1
ATOM 725 N N . THR A 1 93 ? -7.164 -14.789 8.638 1.00 92.00 93 THR A N 1
ATOM 726 C CA . THR A 1 93 ? -7.882 -16.062 8.545 1.00 92.00 93 THR A CA 1
ATOM 727 C C . THR A 1 93 ? -9.386 -15.819 8.417 1.00 92.00 93 THR A C 1
ATOM 729 O O . THR A 1 93 ? -9.882 -14.730 8.699 1.00 92.00 93 THR A O 1
ATOM 732 N N . LYS A 1 94 ? -10.156 -16.848 8.038 1.00 93.38 94 LYS A N 1
ATOM 733 C CA . LYS A 1 94 ? -11.627 -16.740 7.958 1.00 93.38 94 LYS A CA 1
ATOM 734 C C . LYS A 1 94 ? -12.263 -16.295 9.283 1.00 93.38 94 LYS A C 1
ATOM 736 O O . LYS A 1 94 ? -13.237 -15.552 9.266 1.00 93.38 94 LYS A O 1
ATOM 741 N N . ALA A 1 95 ? -11.688 -16.703 10.415 1.00 92.44 95 ALA A N 1
ATOM 742 C CA . ALA A 1 95 ? -12.166 -16.300 11.734 1.00 92.44 95 ALA A CA 1
ATOM 743 C C . ALA A 1 95 ? -12.018 -14.785 11.955 1.00 92.44 95 ALA A C 1
ATOM 745 O O . ALA A 1 95 ? -12.957 -14.133 12.412 1.00 92.44 95 ALA A O 1
ATOM 746 N N . ASP A 1 96 ? -10.884 -14.211 11.548 1.00 93.00 96 ASP A N 1
ATOM 747 C CA . ASP A 1 96 ? -10.618 -12.776 11.680 1.00 93.00 96 ASP A CA 1
ATOM 748 C C . ASP A 1 96 ? -11.615 -11.938 10.864 1.00 93.00 96 ASP A C 1
ATOM 750 O O . ASP A 1 96 ? -12.079 -10.899 11.336 1.00 93.00 96 ASP A O 1
ATOM 754 N N . PHE A 1 97 ? -12.013 -12.420 9.679 1.00 93.38 97 PHE A N 1
ATOM 755 C CA . PHE A 1 97 ? -13.042 -11.768 8.864 1.00 93.38 97 PHE A CA 1
ATOM 756 C C . PHE A 1 97 ? -14.408 -11.761 9.555 1.00 93.38 97 PHE A C 1
ATOM 758 O O . PHE A 1 97 ? -15.022 -10.704 9.660 1.00 93.38 97 PHE A O 1
ATOM 765 N N . THR A 1 98 ? -14.853 -12.887 10.119 1.00 93.94 98 THR A N 1
ATOM 766 C CA . THR A 1 98 ? -16.139 -12.933 10.848 1.00 93.94 98 THR A CA 1
ATOM 767 C C . THR A 1 98 ? -16.139 -12.038 12.097 1.00 93.94 98 THR A C 1
ATOM 769 O O . THR A 1 98 ? -17.125 -11.359 12.409 1.00 93.94 98 THR A O 1
ATOM 772 N N . ALA A 1 99 ? -15.003 -11.968 12.799 1.00 94.62 99 ALA A N 1
ATOM 773 C CA . ALA A 1 99 ? -14.818 -11.066 13.932 1.00 94.62 99 ALA A CA 1
ATOM 774 C C . ALA A 1 99 ? -14.838 -9.590 13.499 1.00 94.62 99 ALA A C 1
ATOM 776 O O . ALA A 1 99 ? -15.355 -8.735 14.217 1.00 94.62 99 ALA A O 1
ATOM 777 N N . PHE A 1 100 ? -14.301 -9.275 12.322 1.00 93.19 100 PHE A N 1
ATOM 778 C CA . PHE A 1 100 ? -14.365 -7.933 11.757 1.00 93.19 100 PHE A CA 1
ATOM 779 C C . PHE A 1 100 ? -15.784 -7.561 11.307 1.00 93.19 100 PHE A C 1
ATOM 781 O O . PHE A 1 100 ? -16.267 -6.487 11.661 1.00 93.19 100 PHE A O 1
ATOM 788 N N . GLU A 1 101 ? -16.480 -8.447 10.595 1.00 94.38 101 GLU A N 1
ATOM 789 C CA . GLU A 1 101 ? -17.848 -8.227 10.108 1.00 94.38 101 GLU A CA 1
ATOM 790 C C . GLU A 1 101 ? -18.824 -7.944 11.250 1.00 94.38 101 GLU A C 1
ATOM 792 O O . GLU A 1 101 ? -19.588 -6.981 11.194 1.00 94.38 101 GLU A O 1
ATOM 797 N N . SER A 1 102 ? -18.761 -8.731 12.326 1.00 94.25 102 SER A N 1
ATOM 798 C CA . SER A 1 102 ? -19.596 -8.509 13.512 1.00 94.25 102 SER A CA 1
ATOM 799 C C . SER A 1 102 ? -19.348 -7.139 14.156 1.00 94.25 102 SER A C 1
ATOM 801 O O . SER A 1 102 ? -20.304 -6.446 14.515 1.00 94.25 102 SER A O 1
ATOM 803 N N . ARG A 1 103 ? -18.086 -6.693 14.245 1.00 93.50 103 ARG A N 1
ATOM 804 C CA . ARG A 1 103 ? -17.732 -5.348 14.737 1.00 93.50 103 ARG A CA 1
ATOM 805 C C . ARG A 1 103 ? -18.236 -4.248 13.811 1.00 93.50 103 ARG A C 1
ATOM 807 O O . ARG A 1 103 ? -18.810 -3.271 14.288 1.00 93.50 103 ARG A O 1
ATOM 814 N N . LEU A 1 104 ? -18.057 -4.415 12.504 1.00 92.88 104 LEU A N 1
ATOM 815 C CA . LEU A 1 104 ? -18.511 -3.462 11.496 1.00 92.88 104 LEU A CA 1
ATOM 816 C C . LEU A 1 104 ? -20.036 -3.308 11.535 1.00 92.88 104 LEU A C 1
ATOM 818 O O . LEU A 1 104 ? -20.555 -2.194 11.530 1.00 92.88 104 LEU A O 1
ATOM 822 N N . PHE A 1 105 ? -20.758 -4.422 11.638 1.00 93.69 105 PHE A N 1
ATOM 823 C CA . PHE A 1 105 ? -22.214 -4.433 11.695 1.00 93.69 105 PHE A CA 1
ATOM 824 C C . PHE A 1 105 ? -22.749 -3.826 12.997 1.00 93.69 105 PHE A C 1
ATOM 826 O O . PHE A 1 105 ? -23.756 -3.116 12.982 1.00 93.69 105 PHE A O 1
ATOM 833 N N . CYS A 1 106 ? -22.055 -4.048 14.117 1.00 90.94 106 CYS A N 1
ATOM 834 C CA . CYS A 1 106 ? -22.353 -3.392 15.388 1.00 90.94 106 CYS A CA 1
ATOM 835 C C . CYS A 1 106 ? -22.183 -1.867 15.289 1.00 90.94 106 CYS A C 1
ATOM 837 O O . CYS A 1 106 ? -23.093 -1.124 15.658 1.00 90.94 106 CYS A O 1
ATOM 839 N N . LEU A 1 107 ? -21.070 -1.398 14.711 1.00 88.56 107 LEU A N 1
ATOM 840 C CA . LEU A 1 107 ? -20.830 0.028 14.466 1.00 88.56 107 LEU A CA 1
ATOM 841 C C . LEU A 1 107 ? -21.897 0.636 13.553 1.00 88.56 107 LEU A C 1
ATOM 843 O O . LEU A 1 107 ? -22.445 1.689 13.868 1.00 88.56 107 LEU A O 1
ATOM 847 N N . TYR A 1 108 ? -22.238 -0.048 12.460 1.00 88.25 108 TYR A N 1
ATOM 848 C CA . TYR A 1 108 ? -23.265 0.405 11.525 1.00 88.25 108 TYR A CA 1
ATOM 849 C C . TYR A 1 108 ? -24.638 0.547 12.194 1.00 88.25 108 TYR A C 1
ATOM 851 O O . TYR A 1 108 ? -25.302 1.566 12.031 1.00 88.25 108 TYR A O 1
ATOM 859 N N . LYS A 1 109 ? -25.050 -0.432 13.008 1.00 86.94 109 LYS A N 1
ATOM 860 C CA . LYS A 1 109 ? -26.311 -0.363 13.764 1.00 86.94 109 LYS A CA 1
ATOM 861 C C . LYS A 1 109 ? -26.309 0.715 14.852 1.00 86.94 109 LYS A C 1
ATOM 863 O O . LYS A 1 109 ? -27.366 1.254 15.171 1.00 86.94 109 LYS A O 1
ATOM 868 N N . GLY A 1 110 ? -25.148 1.010 15.435 1.00 81.69 110 GLY A N 1
ATOM 869 C CA . GLY A 1 110 ? -24.977 2.046 16.457 1.00 81.69 110 GLY A CA 1
ATOM 870 C C . GLY A 1 110 ? -24.880 3.471 15.902 1.00 81.69 110 GLY A C 1
ATOM 871 O O . GLY A 1 110 ? -25.048 4.431 16.654 1.00 81.69 110 GLY A O 1
ATOM 872 N N . LEU A 1 111 ? -24.641 3.630 14.598 1.00 84.19 111 LEU A N 1
ATOM 873 C CA . LEU A 1 111 ? -24.458 4.922 13.940 1.00 84.19 111 LEU A CA 1
ATOM 874 C C . LEU A 1 111 ? -25.793 5.658 13.766 1.00 84.19 111 LEU A C 1
ATOM 876 O O . LEU A 1 111 ? -26.492 5.522 12.764 1.00 84.19 111 LEU A O 1
ATOM 880 N N . LYS A 1 112 ? -26.138 6.499 14.745 1.00 85.44 112 LYS A N 1
ATOM 881 C CA . LYS A 1 112 ? -27.231 7.472 14.610 1.00 85.44 112 LYS A CA 1
ATOM 882 C C . LYS A 1 112 ? -26.699 8.775 14.003 1.00 85.44 112 LYS A C 1
ATOM 884 O O . LYS A 1 112 ? -25.730 9.327 14.530 1.00 85.44 112 LYS A O 1
ATOM 889 N N . PRO A 1 113 ? -27.352 9.351 12.977 1.00 76.81 113 PRO A N 1
ATOM 890 C CA . PRO A 1 113 ? -26.864 10.557 12.296 1.00 76.81 113 PRO A CA 1
ATOM 891 C C . PRO A 1 113 ? -26.704 11.769 13.230 1.00 76.81 113 PRO A C 1
ATOM 893 O O . PRO A 1 113 ? -25.815 12.597 13.044 1.00 76.81 113 PRO A O 1
ATOM 896 N N . SER A 1 114 ? -27.506 11.847 14.295 1.00 77.38 114 SER A N 1
ATOM 897 C CA . SER A 1 114 ? -27.404 12.892 15.320 1.00 77.38 114 SER A CA 1
ATOM 898 C C . SER A 1 114 ? -26.181 12.759 16.240 1.00 77.38 114 SER A C 1
ATOM 900 O O . SER A 1 114 ? -25.761 13.755 16.832 1.00 77.38 114 SER A O 1
ATOM 902 N N . GLN A 1 115 ? -25.596 11.563 16.364 1.00 75.75 115 GLN A N 1
ATOM 903 C CA . GLN A 1 115 ? -24.404 11.307 17.180 1.00 75.75 115 GLN A CA 1
ATOM 904 C C . GLN A 1 115 ? -23.114 11.556 16.394 1.00 75.75 115 GLN A C 1
ATOM 906 O O . GLN A 1 115 ? -22.180 12.124 16.952 1.00 75.75 115 GLN A O 1
ATOM 911 N N . ILE A 1 116 ? -23.108 11.275 15.086 1.00 78.81 116 ILE A N 1
ATOM 912 C CA . ILE A 1 116 ? -21.958 11.510 14.193 1.00 78.81 116 ILE A CA 1
ATOM 913 C C . ILE A 1 116 ? -21.513 12.972 14.241 1.00 78.81 116 ILE A C 1
ATOM 915 O O . ILE A 1 116 ? -20.339 13.266 14.435 1.00 78.81 116 ILE A O 1
ATOM 919 N N . ASN A 1 117 ? -22.460 13.908 14.132 1.00 78.88 117 ASN A N 1
ATOM 920 C CA . ASN A 1 117 ? -22.144 15.338 14.149 1.00 78.88 117 ASN A CA 1
ATOM 921 C C . ASN A 1 117 ? -21.600 15.821 15.501 1.00 78.88 117 ASN A C 1
ATOM 923 O O . ASN A 1 117 ? -20.848 16.793 15.541 1.00 78.88 117 ASN A O 1
ATOM 927 N N . LYS A 1 118 ? -21.978 15.174 16.609 1.00 78.62 118 LYS A N 1
ATOM 928 C CA . LYS A 1 118 ? -21.468 15.513 17.945 1.00 78.62 118 LYS A CA 1
ATOM 929 C C . LYS A 1 118 ? -20.078 14.926 18.162 1.00 78.62 118 LYS A C 1
ATOM 931 O O . LYS A 1 118 ? -19.194 15.630 18.634 1.00 78.62 118 LYS A O 1
ATOM 936 N N . GLU A 1 119 ? -19.864 13.678 17.762 1.00 75.31 119 GLU A N 1
ATOM 937 C CA . GLU A 1 119 ? -18.555 13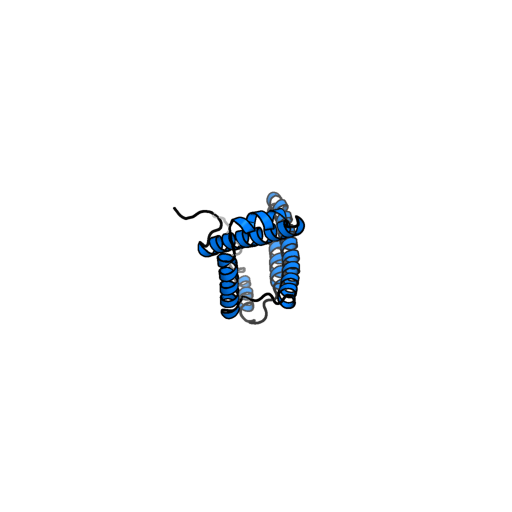.031 17.854 1.00 75.31 119 GLU A CA 1
ATOM 938 C C . GLU A 1 119 ? -17.530 13.678 16.925 1.00 75.31 119 GLU A C 1
ATOM 940 O O . GLU A 1 119 ? -16.406 13.926 17.350 1.00 75.31 119 GLU A O 1
ATOM 945 N N . LEU A 1 120 ? -17.916 14.059 15.705 1.00 77.69 120 LEU A N 1
ATOM 946 C CA . LEU A 1 120 ? -17.017 14.729 14.767 1.00 77.69 120 LEU A CA 1
ATOM 947 C C . LEU A 1 120 ? -16.575 16.108 15.279 1.00 77.69 120 LEU A C 1
ATOM 949 O O . LEU A 1 120 ? -15.414 16.475 15.119 1.00 77.69 120 LEU A O 1
ATOM 953 N N . LYS A 1 121 ? -17.473 16.846 15.946 1.00 79.62 121 LYS A N 1
ATOM 954 C CA . LYS A 1 121 ? -17.151 18.138 16.578 1.00 79.62 121 LYS A CA 1
ATOM 955 C C . LYS A 1 121 ? -16.264 17.996 17.815 1.00 79.62 121 LYS A C 1
ATOM 957 O O . LYS A 1 121 ? -15.454 18.877 18.074 1.00 79.62 121 LYS A O 1
ATOM 962 N N . ASN A 1 122 ? -16.407 16.898 18.553 1.00 80.50 122 ASN A N 1
ATOM 963 C CA . ASN A 1 122 ? -15.651 16.640 19.780 1.00 80.50 122 ASN A CA 1
ATOM 964 C C . ASN A 1 122 ? -14.351 15.849 19.538 1.00 80.50 122 ASN A C 1
ATOM 966 O O . ASN A 1 122 ? -13.621 15.564 20.485 1.00 80.50 122 ASN A O 1
ATOM 970 N N . THR A 1 123 ? -14.052 15.470 18.291 1.00 82.38 123 THR A N 1
ATOM 971 C CA . THR A 1 123 ? -12.873 14.665 17.955 1.00 82.38 123 THR A CA 1
ATOM 972 C C . THR A 1 123 ? -11.621 15.527 17.824 1.00 82.38 123 THR A C 1
ATOM 974 O O . THR A 1 123 ? -11.601 16.550 17.143 1.00 82.38 123 THR A O 1
ATOM 977 N N . THR A 1 124 ? -10.524 15.062 18.418 1.00 87.62 124 THR A N 1
ATOM 978 C CA . THR A 1 124 ? -9.207 15.695 18.309 1.00 87.62 124 THR A CA 1
ATOM 979 C C . THR A 1 124 ? -8.696 15.674 16.859 1.00 87.62 124 THR A C 1
ATOM 981 O O . THR A 1 124 ? -8.723 14.616 16.219 1.00 87.62 124 THR A O 1
ATOM 984 N N . PRO A 1 125 ? -8.111 16.772 16.340 1.00 86.31 125 PRO A N 1
ATOM 985 C CA . PRO A 1 125 ? -7.594 16.829 14.967 1.00 86.31 125 PRO A CA 1
ATOM 986 C C . PRO A 1 125 ? -6.523 15.766 14.672 1.00 86.31 125 PRO A C 1
ATOM 988 O O . PRO A 1 125 ? -6.400 15.303 13.540 1.00 86.31 125 PRO A O 1
ATOM 991 N N . ALA A 1 126 ? -5.766 15.329 15.682 1.00 87.25 126 ALA A N 1
ATOM 992 C CA . ALA A 1 126 ? -4.800 14.240 15.548 1.00 87.25 126 ALA A CA 1
ATOM 993 C C . ALA A 1 126 ? -5.461 12.891 15.203 1.00 87.25 126 ALA A C 1
ATOM 995 O O . ALA A 1 126 ? -4.942 12.148 14.370 1.00 87.25 126 ALA A O 1
ATOM 996 N N . SER A 1 127 ? -6.614 12.584 15.803 1.00 86.00 127 SER A N 1
ATOM 997 C CA . SER A 1 127 ? -7.364 11.351 15.533 1.00 86.00 127 SER A CA 1
ATOM 998 C C . SER A 1 127 ? -7.981 11.374 14.139 1.00 86.00 127 SER A C 1
ATOM 1000 O O . SER A 1 127 ? -7.914 10.376 13.426 1.00 86.00 127 SER A O 1
ATOM 1002 N N . LEU A 1 128 ? 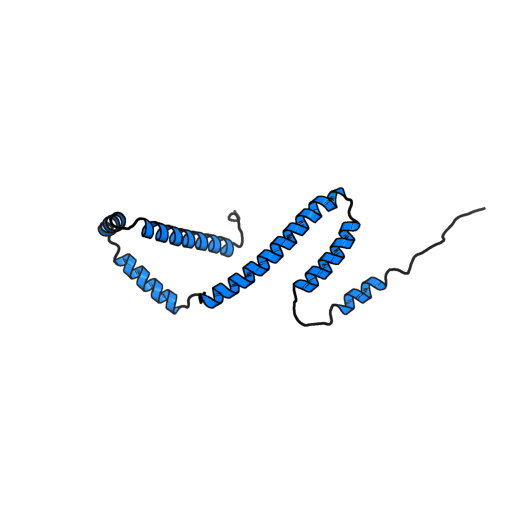-8.491 12.532 13.710 1.00 90.19 128 LEU A N 1
ATOM 1003 C CA . LEU A 1 128 ? -9.038 12.705 12.365 1.00 90.19 128 LEU A CA 1
ATOM 1004 C C . LEU A 1 128 ? -7.963 12.532 11.283 1.00 90.19 128 LEU A C 1
ATOM 1006 O O . LEU A 1 128 ? -8.210 11.875 10.276 1.00 90.19 128 LEU A O 1
ATOM 1010 N N . LYS A 1 129 ? -6.745 13.045 11.509 1.00 92.31 129 LYS A N 1
ATOM 1011 C CA . LYS A 1 129 ? -5.607 12.820 10.600 1.00 92.31 129 LYS A CA 1
ATOM 1012 C C . LYS A 1 129 ? -5.257 11.340 10.480 1.00 92.31 129 LYS A C 1
ATOM 1014 O O . LYS A 1 129 ? -5.080 10.854 9.370 1.00 92.31 129 LYS A O 1
ATOM 1019 N N . LYS A 1 130 ? -5.187 10.618 11.604 1.00 92.94 130 LYS A N 1
ATOM 1020 C CA . LYS A 1 130 ? -4.926 9.169 11.599 1.00 92.94 130 LYS A CA 1
ATOM 1021 C C . LYS A 1 130 ? -6.014 8.407 10.846 1.00 92.94 130 LYS A C 1
ATOM 1023 O O . LYS A 1 130 ? -5.686 7.582 10.003 1.00 92.94 130 LYS A O 1
ATOM 1028 N N . ALA A 1 131 ? -7.283 8.720 11.108 1.00 90.38 131 ALA A N 1
ATOM 1029 C CA . ALA A 1 131 ? -8.405 8.126 10.390 1.00 90.38 131 ALA A CA 1
ATOM 1030 C C . ALA A 1 131 ? -8.313 8.405 8.883 1.00 90.38 131 ALA A C 1
ATOM 1032 O O . ALA A 1 131 ? -8.434 7.478 8.093 1.00 90.38 131 ALA A O 1
ATOM 1033 N N . GLY A 1 132 ? -7.999 9.647 8.501 1.00 93.62 132 GLY A N 1
ATOM 1034 C CA . GLY A 1 132 ? -7.785 10.048 7.112 1.00 93.62 132 GLY A CA 1
ATOM 1035 C C . GLY A 1 132 ? -6.681 9.246 6.418 1.00 93.62 132 GLY A C 1
ATOM 1036 O O . GLY A 1 132 ? -6.896 8.740 5.319 1.00 93.62 132 GLY A O 1
ATOM 1037 N N . ILE A 1 133 ? -5.530 9.072 7.078 1.00 95.94 133 ILE A N 1
ATOM 1038 C CA . ILE A 1 133 ? -4.414 8.266 6.558 1.00 95.94 133 ILE A CA 1
ATOM 1039 C C . ILE A 1 133 ? -4.865 6.821 6.330 1.00 95.94 133 ILE A C 1
ATOM 1041 O O . ILE A 1 133 ? -4.737 6.320 5.217 1.00 95.94 133 ILE A O 1
ATOM 1045 N N . VAL A 1 134 ? -5.480 6.191 7.335 1.00 94.75 134 VAL A N 1
ATOM 1046 C CA . VAL A 1 134 ? -5.955 4.801 7.237 1.00 94.75 134 VAL A CA 1
ATOM 1047 C C . VAL A 1 134 ? -7.008 4.646 6.135 1.00 94.75 134 VAL A C 1
ATOM 1049 O O . VAL A 1 134 ? -6.961 3.695 5.359 1.00 94.75 134 VAL A O 1
ATOM 1052 N N . THR A 1 135 ? -7.942 5.593 5.999 1.00 95.62 135 THR A N 1
ATOM 1053 C CA . THR A 1 135 ? -8.918 5.565 4.898 1.00 95.62 135 THR A CA 1
ATOM 1054 C C . THR A 1 135 ? -8.258 5.738 3.534 1.00 95.62 135 THR A C 1
ATOM 1056 O O . THR A 1 135 ? -8.650 5.066 2.583 1.00 95.62 135 THR A O 1
ATOM 1059 N N . GLY A 1 136 ? -7.232 6.587 3.432 1.00 97.31 136 GLY A N 1
ATOM 1060 C CA . GLY A 1 136 ? -6.447 6.744 2.210 1.00 97.31 136 GLY A CA 1
ATOM 1061 C C . GLY A 1 136 ? -5.716 5.457 1.834 1.00 97.31 136 GLY A C 1
ATOM 1062 O O . GLY A 1 136 ? -5.732 5.061 0.669 1.00 97.31 136 GLY A O 1
ATOM 1063 N N . GLU A 1 137 ? -5.144 4.755 2.812 1.00 94.56 137 GLU A N 1
ATOM 1064 C CA . GLU A 1 137 ? -4.519 3.442 2.616 1.00 94.56 137 GLU A CA 1
ATOM 1065 C C . GLU A 1 137 ? -5.530 2.402 2.113 1.00 94.56 137 GLU A C 1
ATOM 1067 O O . GLU A 1 137 ? -5.253 1.709 1.136 1.00 94.56 137 GLU A O 1
ATOM 1072 N N . LEU A 1 138 ? -6.728 2.336 2.703 1.00 94.06 138 LEU A N 1
ATOM 1073 C CA . LEU A 1 138 ? -7.810 1.442 2.265 1.00 94.06 138 LEU A CA 1
ATOM 1074 C C . LEU A 1 138 ? -8.240 1.701 0.815 1.00 94.06 138 LEU A C 1
ATOM 1076 O O . LEU A 1 138 ? -8.350 0.759 0.030 1.00 94.06 138 LEU A O 1
ATOM 1080 N N . VAL A 1 139 ? -8.445 2.968 0.442 1.00 96.62 139 VAL A N 1
ATOM 1081 C CA . VAL A 1 139 ? -8.788 3.352 -0.938 1.00 96.62 139 VAL A CA 1
ATOM 1082 C C . VAL A 1 139 ? -7.660 2.977 -1.897 1.00 96.62 139 VAL A C 1
ATOM 1084 O O . VAL A 1 139 ? -7.909 2.441 -2.975 1.00 96.62 139 VAL A O 1
ATOM 1087 N N . SER A 1 140 ? -6.412 3.192 -1.489 1.00 96.00 140 SER A N 1
ATOM 1088 C CA . SER A 1 140 ? -5.241 2.836 -2.293 1.00 96.00 140 SER A CA 1
ATOM 1089 C C . SER A 1 140 ? -5.150 1.325 -2.518 1.00 96.00 140 SER A C 1
ATOM 1091 O O . SER A 1 140 ? -4.946 0.879 -3.646 1.00 96.00 140 SER A O 1
ATOM 1093 N N . LEU A 1 141 ? -5.356 0.523 -1.468 1.00 94.94 141 LEU A N 1
ATOM 1094 C CA . LEU A 1 141 ? -5.375 -0.939 -1.557 1.00 94.94 141 LEU A CA 1
ATOM 1095 C C . LEU A 1 141 ? -6.519 -1.448 -2.439 1.00 94.94 141 LEU A C 1
ATOM 1097 O O . LEU A 1 141 ? -6.314 -2.388 -3.205 1.00 94.94 141 LEU A O 1
ATOM 1101 N N . PHE A 1 142 ? -7.691 -0.813 -2.381 1.00 94.88 142 PHE A N 1
ATOM 1102 C CA . PHE A 1 142 ? -8.811 -1.129 -3.268 1.00 94.88 142 PHE A CA 1
ATOM 1103 C C . PHE A 1 142 ? -8.451 -0.894 -4.742 1.00 94.88 142 PHE A C 1
ATOM 1105 O O . PHE A 1 142 ? -8.640 -1.789 -5.564 1.00 94.88 142 PHE A O 1
ATOM 1112 N N . LEU A 1 143 ? -7.856 0.258 -5.069 1.00 94.50 143 LEU A N 1
ATOM 1113 C CA . LEU A 1 143 ? -7.420 0.575 -6.435 1.00 94.50 143 LEU A CA 1
ATOM 1114 C C . LEU A 1 143 ? -6.354 -0.403 -6.943 1.00 94.50 143 LEU A C 1
ATOM 1116 O O . LEU A 1 143 ? -6.417 -0.853 -8.086 1.00 94.50 143 LEU A O 1
ATOM 1120 N N . ILE A 1 144 ? -5.392 -0.776 -6.096 1.00 94.81 144 ILE A N 1
ATOM 1121 C CA . ILE A 1 144 ? -4.383 -1.790 -6.435 1.00 94.81 144 ILE A CA 1
ATOM 1122 C C . ILE A 1 144 ? -5.057 -3.145 -6.696 1.00 94.81 144 ILE A C 1
ATOM 1124 O O . ILE A 1 144 ? -4.720 -3.823 -7.667 1.00 94.81 144 ILE A O 1
ATOM 1128 N N . GLY A 1 145 ? -6.036 -3.526 -5.871 1.00 93.00 145 GLY A N 1
ATOM 1129 C CA . GLY A 1 145 ? -6.840 -4.730 -6.075 1.00 93.00 145 GLY A CA 1
ATOM 1130 C C . GLY A 1 145 ? -7.585 -4.720 -7.411 1.00 93.00 145 GLY A C 1
ATOM 1131 O O . GLY A 1 145 ? -7.570 -5.721 -8.124 1.00 93.00 145 GLY A O 1
ATOM 1132 N N . GLU A 1 146 ? -8.160 -3.581 -7.798 1.00 92.88 146 GLU A N 1
ATOM 1133 C CA . GLU A 1 146 ? -8.812 -3.402 -9.099 1.00 92.88 146 GLU A CA 1
ATOM 1134 C C . GLU A 1 146 ? -7.816 -3.538 -10.265 1.00 92.88 146 GLU A C 1
ATOM 1136 O O . GLU A 1 146 ? -8.097 -4.224 -11.252 1.00 92.88 146 GLU A O 1
ATOM 1141 N N . MET A 1 147 ? -6.621 -2.945 -10.148 1.00 93.69 147 MET A N 1
ATOM 1142 C CA . MET A 1 147 ? -5.553 -3.083 -11.148 1.00 93.69 147 MET A CA 1
ATOM 1143 C C . MET A 1 147 ? -5.123 -4.543 -11.326 1.00 93.69 147 MET A C 1
ATOM 1145 O O . MET A 1 147 ? -4.943 -4.992 -12.462 1.00 93.69 147 MET A O 1
ATOM 1149 N N . ILE A 1 148 ? -4.990 -5.290 -10.224 1.00 93.50 148 ILE A N 1
ATOM 1150 C CA . ILE A 1 148 ? -4.656 -6.721 -10.237 1.00 93.50 148 ILE A CA 1
ATOM 1151 C C . ILE A 1 148 ? -5.804 -7.535 -10.844 1.00 93.50 148 ILE A C 1
ATOM 1153 O O . ILE A 1 148 ? -5.556 -8.357 -11.723 1.00 93.50 148 ILE A O 1
ATOM 1157 N N . GLY A 1 149 ? -7.051 -7.282 -10.438 1.00 91.69 149 GLY A N 1
ATOM 1158 C CA . GLY A 1 149 ? -8.234 -7.997 -10.927 1.00 91.69 149 GLY A CA 1
ATOM 1159 C C . GLY A 1 149 ? -8.475 -7.815 -12.428 1.00 91.69 149 GLY A C 1
ATOM 1160 O O . GLY A 1 149 ? -8.845 -8.763 -13.115 1.00 91.69 149 GLY A O 1
ATOM 1161 N N . ARG A 1 150 ? -8.192 -6.622 -12.967 1.00 91.62 150 ARG A N 1
ATOM 1162 C CA . ARG A 1 150 ? -8.240 -6.342 -14.413 1.00 91.62 150 ARG A CA 1
ATOM 1163 C C . ARG A 1 150 ? -6.969 -6.775 -15.157 1.00 91.62 150 ARG A C 1
ATOM 1165 O O . ARG A 1 150 ? -6.973 -6.829 -16.389 1.00 91.62 150 ARG A O 1
ATOM 1172 N N . GLY A 1 151 ? -5.874 -7.032 -14.441 1.00 90.06 151 GLY A N 1
ATOM 1173 C CA . GLY A 1 151 ? -4.564 -7.345 -15.015 1.00 90.06 151 GLY A CA 1
ATOM 1174 C C . GLY A 1 151 ? -3.956 -6.196 -15.828 1.00 90.06 151 GLY A C 1
ATOM 1175 O O . GLY A 1 151 ? -3.175 -6.437 -16.748 1.00 90.06 151 GLY A O 1
ATOM 1176 N N . LYS A 1 152 ? -4.342 -4.942 -15.554 1.00 88.81 152 LYS A N 1
ATOM 1177 C CA . LYS A 1 152 ? -3.848 -3.761 -16.276 1.00 88.81 152 LYS A CA 1
ATOM 1178 C C . LYS A 1 152 ? -3.766 -2.543 -15.371 1.00 88.81 152 LYS A C 1
ATOM 1180 O O . LYS A 1 152 ? -4.651 -2.282 -14.563 1.00 88.81 152 LYS A O 1
ATOM 1185 N N . ILE A 1 153 ? -2.755 -1.720 -15.626 1.00 89.62 153 ILE A N 1
ATOM 1186 C CA . ILE A 1 153 ? -2.519 -0.483 -14.877 1.00 89.62 153 ILE A CA 1
ATOM 1187 C C . ILE A 1 153 ? -3.509 0.613 -15.313 1.00 89.62 153 ILE A C 1
ATOM 1189 O O . ILE A 1 153 ? -4.065 1.307 -14.472 1.00 89.62 153 ILE A O 1
ATOM 1193 N N . ILE A 1 154 ? -3.821 0.722 -16.612 1.00 88.69 154 ILE A N 1
ATOM 1194 C CA . ILE A 1 154 ? -4.593 1.849 -17.176 1.00 88.69 154 ILE A CA 1
ATOM 1195 C C . ILE A 1 154 ? -5.812 1.335 -17.953 1.00 88.69 154 ILE A C 1
ATOM 1197 O O . ILE A 1 154 ? -5.649 0.463 -18.802 1.00 88.69 154 ILE A O 1
ATOM 1201 N N . GLY A 1 155 ? -7.008 1.851 -17.635 1.00 83.19 155 GLY A N 1
ATOM 1202 C CA . GLY A 1 155 ? -8.252 1.754 -18.426 1.00 83.19 155 GLY A CA 1
ATOM 1203 C C . GLY A 1 155 ? -8.885 0.366 -18.657 1.00 83.19 155 GLY A C 1
ATOM 1204 O O . GLY A 1 155 ? -8.218 -0.654 -18.855 1.00 83.19 155 GLY A O 1
ATOM 1205 N N . TYR A 1 156 ? -10.215 0.299 -18.691 1.00 83.06 156 TYR A N 1
ATOM 1206 C CA . TYR A 1 156 ? -10.903 -0.910 -19.154 1.00 83.06 156 TYR A CA 1
ATOM 1207 C C . TYR A 1 156 ? -10.699 -1.086 -20.661 1.00 83.06 156 TYR A C 1
ATOM 1209 O O . TYR A 1 156 ? -10.468 -0.124 -21.389 1.00 83.06 156 TYR A O 1
ATOM 1217 N N . LYS A 1 157 ? -10.702 -2.341 -21.125 1.00 74.38 157 LYS A N 1
ATOM 1218 C CA . LYS A 1 157 ? -10.804 -2.587 -22.565 1.00 74.38 157 LYS A CA 1
ATOM 1219 C C . LYS A 1 157 ? -12.244 -2.219 -22.924 1.00 74.38 157 LYS A C 1
ATOM 1221 O O . LYS A 1 157 ? -13.147 -2.858 -22.394 1.00 74.38 157 LYS A O 1
ATOM 1226 N N . TYR A 1 158 ? -12.408 -1.150 -23.691 1.00 71.75 158 TYR A N 1
ATOM 1227 C CA . TYR A 1 158 ? -13.669 -0.830 -24.353 1.00 71.75 158 TYR A CA 1
ATOM 1228 C C . TYR A 1 158 ? -13.964 -1.900 -25.405 1.00 71.75 158 TYR A C 1
ATOM 1230 O O . TYR A 1 158 ? -12.975 -2.417 -25.986 1.00 71.75 158 TYR A O 1
#

Radius of gyration: 30.99 Å; chains: 1; bounding box: 74×48×89 Å

InterPro domains:
  IPR006808 ATP synthase F0 complex subunit G, mitochondrial [PF04718] (62-157)

Secondary structure (DSSP, 8-state):
----------SSSSSHHHHHHHHGGG------HHHHHHHHHHHHHHHHHHS-HHHHHHHHHHHHHHHHHHHHHHHHHHHHHHHHHHTT--PPPHHHHHHHHHHHHHHHHH--HHHHHHHHHHS-HHHHHHHHHHHHHHHHHHHHHHHHHHT-SS----